Protein AF-A0A7S2NGP4-F1 (afdb_monomer)

Radius of gyration: 19.13 Å; Cα contacts (8 Å, |Δi|>4): 72; chains: 1; bounding box: 33×27×64 Å

pLDDT: mean 84.38, std 10.46, range [54.41, 97.75]

Organism: NCBI:txid327968

Sequence (100 aa):
FEKLEAIHQICESLGVRTKPALIDGSWIVPIVGWYHSSWDTEPPLQIPKDAKLKVDPRTPDKMSNDYLYCRWGDYENGTDALAEKIDRLNEEWGAWPLPE

InterPro domains:
  IPR052963 Phosphopantetheine Phosphodiesterase [PTHR36492] (2-92)

Foldseek 3Di:
DVVVVVVVVVCVVVVNDQEWDQDPNDIDHHAWFAAACVVVPDDPDDAPPPDDDPDPDDDPCVVCVVQVPDDDDPDDHRHPVVRVVRRVVSVVRHPPPDPD

Secondary structure (DSSP, 8-state):
-HHHHHHHHHHHHTT---S-EEETTEEE-------BGGG--PPPP---TT---SSPPPPHHHH-HHHHH--BTTBPTB-HHHHHHHHHHHHHH-------

Mean predicted aligned error: 7.24 Å

Solvent-accessible surface area (backbone atoms only — not comparable to full-atom values): 6483 Å² total; per-residue (Å²): 79,67,70,60,55,52,49,51,53,52,33,52,76,72,69,48,83,73,47,48,42,78,53,96,92,39,80,48,69,70,75,63,77,53,70,38,50,87,73,70,71,72,77,78,87,79,74,56,93,92,57,80,75,97,62,80,89,67,56,68,73,76,70,40,52,69,64,66,70,57,75,50,71,96,44,55,85,39,34,62,70,41,20,53,56,39,45,53,45,49,65,74,58,44,64,72,82,70,81,130

Structure (mmCIF, N/CA/C/O backbone):
data_AF-A0A7S2NGP4-F1
#
_entry.id   AF-A0A7S2NGP4-F1
#
loop_
_atom_site.group_PDB
_atom_site.id
_atom_site.type_symbol
_atom_site.label_atom_id
_atom_site.label_alt_id
_atom_site.label_comp_id
_atom_site.label_asym_id
_atom_site.label_entity_id
_atom_site.label_seq_id
_atom_site.pdbx_PDB_ins_code
_atom_site.Cartn_x
_atom_site.Cartn_y
_atom_site.Cartn_z
_atom_site.occupancy
_atom_site.B_iso_or_equiv
_atom_site.auth_seq_id
_atom_site.auth_comp_id
_atom_site.auth_asym_id
_atom_site.auth_atom_id
_atom_site.pdbx_PDB_model_num
ATOM 1 N N . PHE A 1 1 ? 5.383 9.284 3.478 1.00 90.69 1 PHE A N 1
ATOM 2 C CA . PHE A 1 1 ? 4.288 8.543 4.140 1.00 90.69 1 PHE A CA 1
ATOM 3 C C . PHE A 1 1 ? 3.161 9.454 4.620 1.00 90.69 1 PHE A C 1
ATOM 5 O O . PHE A 1 1 ? 2.034 8.989 4.691 1.00 90.69 1 PHE A O 1
ATOM 12 N N . GLU A 1 2 ? 3.414 10.757 4.780 1.00 92.19 2 GLU A N 1
ATOM 13 C CA . GLU A 1 2 ? 2.431 11.797 5.135 1.00 92.19 2 GLU A CA 1
ATOM 14 C C . GLU A 1 2 ? 1.055 11.668 4.457 1.00 92.19 2 GLU A C 1
ATOM 16 O O . GLU A 1 2 ? 0.029 11.741 5.124 1.00 92.19 2 GLU A O 1
ATOM 21 N N . LYS A 1 3 ? 0.998 11.427 3.136 1.00 92.25 3 LYS A N 1
ATOM 22 C CA . LYS A 1 3 ? -0.286 11.248 2.432 1.00 92.25 3 LYS A CA 1
ATOM 23 C C . LYS A 1 3 ? -1.088 10.062 2.978 1.00 92.25 3 LYS A C 1
ATOM 25 O O . LYS A 1 3 ? -2.300 10.169 3.129 1.00 92.25 3 LYS A O 1
ATOM 30 N N . LEU A 1 4 ? -0.427 8.935 3.233 1.00 91.19 4 LEU A N 1
ATOM 31 C CA . LEU A 1 4 ? -1.071 7.739 3.770 1.00 91.19 4 LEU A CA 1
ATOM 32 C C . LEU A 1 4 ? -1.564 7.999 5.199 1.00 91.19 4 LEU A C 1
ATOM 34 O O . LEU A 1 4 ? -2.713 7.704 5.508 1.00 91.19 4 LEU A O 1
ATOM 38 N N . GLU A 1 5 ? -0.749 8.647 6.031 1.00 91.56 5 GLU A N 1
ATOM 39 C CA . GLU A 1 5 ? -1.136 9.063 7.386 1.00 91.56 5 GLU A CA 1
ATOM 40 C C . GLU A 1 5 ? -2.362 9.990 7.375 1.00 91.56 5 GLU A C 1
ATOM 42 O O . GLU A 1 5 ? -3.315 9.765 8.119 1.00 91.56 5 GLU A O 1
ATOM 47 N N . ALA A 1 6 ? -2.391 10.979 6.477 1.00 94.38 6 ALA A N 1
ATOM 48 C CA . ALA A 1 6 ? -3.532 11.876 6.311 1.00 94.38 6 ALA A CA 1
ATOM 49 C C . ALA A 1 6 ? -4.804 11.129 5.870 1.00 94.38 6 ALA A C 1
ATOM 51 O O . ALA A 1 6 ? -5.895 11.422 6.358 1.00 94.38 6 ALA A O 1
ATOM 52 N N . ILE A 1 7 ? -4.681 10.134 4.982 1.00 92.88 7 ILE A N 1
ATOM 53 C CA . ILE A 1 7 ? -5.807 9.270 4.596 1.00 92.88 7 ILE A CA 1
ATOM 54 C C . ILE A 1 7 ? -6.341 8.516 5.818 1.00 92.88 7 ILE A C 1
ATOM 56 O O . ILE A 1 7 ? -7.551 8.512 6.036 1.00 92.88 7 ILE A O 1
ATOM 60 N N . HIS A 1 8 ? -5.468 7.935 6.645 1.00 90.06 8 HIS A N 1
ATOM 61 C CA . HIS A 1 8 ? -5.891 7.238 7.863 1.00 90.06 8 HIS A CA 1
ATOM 62 C C . HIS A 1 8 ? -6.608 8.166 8.849 1.00 90.06 8 HIS A C 1
ATOM 64 O O . HIS A 1 8 ? -7.651 7.783 9.377 1.00 90.06 8 HIS A O 1
ATOM 70 N N . GLN A 1 9 ? -6.114 9.390 9.047 1.00 94.00 9 GLN A N 1
ATOM 71 C CA . GLN A 1 9 ? -6.769 10.391 9.900 1.00 94.00 9 GLN A CA 1
ATOM 72 C C . GLN A 1 9 ? -8.168 10.758 9.385 1.00 94.00 9 GLN A C 1
ATOM 74 O O . GLN A 1 9 ? -9.117 10.859 10.162 1.00 94.00 9 GLN A O 1
ATOM 79 N N . ILE A 1 10 ? -8.326 10.916 8.066 1.00 97.44 10 ILE A N 1
ATOM 80 C CA . ILE A 1 10 ? -9.639 11.163 7.456 1.00 97.44 10 ILE A CA 1
ATOM 81 C C . ILE A 1 10 ? -10.553 9.954 7.663 1.00 97.44 10 ILE A C 1
ATOM 83 O O . ILE A 1 10 ? -11.692 10.124 8.095 1.00 97.44 10 ILE A O 1
ATOM 87 N N . CYS A 1 11 ? -10.065 8.740 7.400 1.00 94.56 11 CYS A N 1
ATOM 88 C CA . CYS A 1 11 ? -10.815 7.509 7.635 1.00 94.56 11 CYS A CA 1
ATOM 89 C C . CYS A 1 11 ? -11.306 7.421 9.084 1.00 94.56 11 CYS A C 1
ATOM 91 O O . CYS A 1 11 ? -12.490 7.179 9.307 1.00 94.56 11 CYS A O 1
ATOM 93 N N . GLU A 1 12 ? -10.432 7.688 10.054 1.00 91.56 12 GLU A N 1
ATOM 94 C CA . GLU A 1 12 ? -10.784 7.726 11.473 1.00 91.56 12 GLU A CA 1
ATOM 95 C C . GLU A 1 12 ? -11.870 8.774 11.760 1.00 91.56 12 GLU A C 1
ATOM 97 O O . GLU A 1 12 ? -12.875 8.450 12.393 1.00 91.56 12 GLU A O 1
ATOM 102 N N . SER A 1 13 ? -11.745 9.989 11.210 1.00 97.00 13 SER A N 1
ATOM 103 C CA . SER A 1 13 ? -12.744 11.058 11.379 1.00 97.00 13 SER A CA 1
ATOM 104 C C . SER A 1 13 ? -14.129 10.703 10.818 1.00 97.00 13 SER A C 1
ATOM 106 O O . SER A 1 13 ? -15.145 11.197 11.303 1.00 97.00 13 SER A O 1
ATOM 108 N N . LEU A 1 14 ? -14.173 9.823 9.814 1.00 97.75 14 LEU A N 1
ATOM 109 C CA . LEU A 1 14 ? -15.393 9.333 9.173 1.00 97.75 14 LEU A CA 1
ATOM 110 C C . LEU A 1 14 ? -15.921 8.031 9.802 1.00 97.75 14 LEU A C 1
ATOM 112 O O . LEU A 1 14 ? -16.932 7.502 9.342 1.00 97.75 14 LEU A O 1
ATOM 116 N N . GLY A 1 15 ? -15.251 7.487 10.824 1.00 93.19 15 GLY A N 1
ATOM 117 C CA . GLY A 1 15 ? -15.610 6.208 11.444 1.00 93.19 15 GLY A CA 1
ATOM 118 C C . GLY A 1 15 ? -15.258 4.974 10.602 1.00 93.19 15 GLY A C 1
ATOM 119 O O . GLY A 1 15 ? -15.755 3.87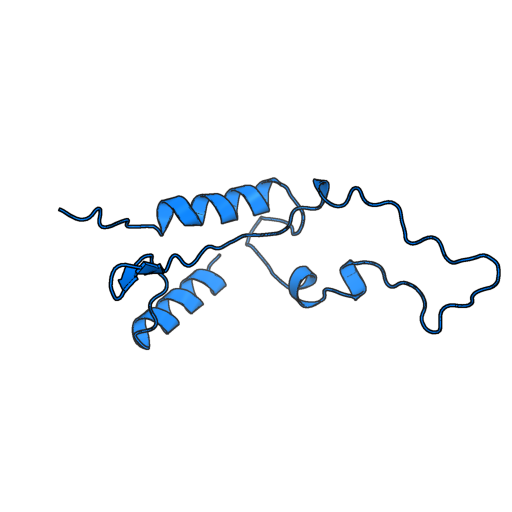8 10.869 1.00 93.19 15 GLY A O 1
ATOM 120 N N . VAL A 1 16 ? -14.403 5.123 9.587 1.00 92.69 16 VAL A N 1
ATOM 121 C CA . VAL A 1 16 ? -13.906 4.017 8.762 1.00 92.69 16 VAL A CA 1
ATOM 122 C C . VAL A 1 16 ? -12.857 3.230 9.548 1.00 92.69 16 VAL A C 1
ATOM 124 O O . VAL A 1 16 ? -11.818 3.756 9.947 1.00 92.69 16 VAL A O 1
ATOM 127 N N . ARG A 1 17 ? -13.108 1.933 9.743 1.00 87.88 17 ARG A N 1
ATOM 128 C CA . ARG A 1 17 ? -12.186 1.025 10.435 1.00 87.88 17 ARG A CA 1
ATOM 129 C C . ARG A 1 17 ? -11.053 0.616 9.495 1.00 87.88 17 ARG A C 1
ATOM 131 O O . ARG A 1 17 ? -11.290 -0.070 8.508 1.00 87.88 17 ARG A O 1
ATOM 138 N N . THR A 1 18 ? -9.830 1.028 9.819 1.00 87.88 18 THR A N 1
ATOM 139 C CA . THR A 1 18 ? -8.607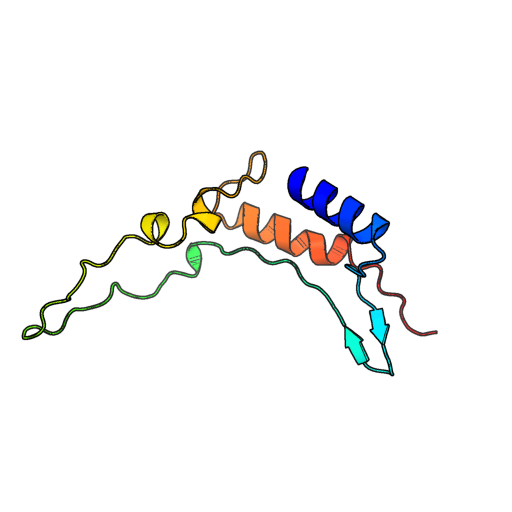 0.693 9.059 1.00 87.88 18 THR A CA 1
ATOM 140 C C . THR A 1 18 ? -7.642 -0.206 9.836 1.00 87.88 18 THR A C 1
ATOM 142 O O . THR A 1 18 ? -6.556 -0.500 9.353 1.00 87.88 18 THR A O 1
ATOM 145 N N . LYS A 1 19 ? -8.048 -0.665 11.026 1.00 86.94 19 LYS A N 1
ATOM 146 C CA . LYS A 1 19 ? -7.295 -1.583 11.890 1.00 86.94 19 LYS A CA 1
ATOM 147 C C . LYS A 1 19 ? -7.972 -2.956 11.937 1.00 86.94 19 LYS A C 1
ATOM 149 O O . LYS A 1 19 ? -9.183 -3.018 11.688 1.00 86.94 19 LYS A O 1
ATOM 154 N N . PRO A 1 20 ? -7.234 -4.027 12.281 1.00 88.31 20 PRO A N 1
ATOM 155 C CA . PRO A 1 20 ? -7.814 -5.350 12.475 1.00 88.31 20 PRO A CA 1
ATOM 156 C C . PRO A 1 20 ? -8.998 -5.319 13.447 1.00 88.31 20 PRO A C 1
ATOM 158 O O . PRO A 1 20 ? -8.934 -4.678 14.497 1.00 88.31 20 PRO A O 1
ATOM 161 N N . ALA A 1 21 ? -10.082 -6.013 13.106 1.00 86.19 21 ALA A N 1
ATOM 162 C CA . ALA A 1 21 ? -11.268 -6.097 13.951 1.00 86.19 21 ALA A CA 1
ATOM 163 C C . ALA A 1 21 ? -11.951 -7.462 13.835 1.00 86.19 21 ALA A C 1
ATOM 165 O O . ALA A 1 21 ? -12.080 -8.007 12.738 1.00 86.19 21 ALA A O 1
ATOM 166 N N . LEU A 1 22 ? -12.449 -7.975 14.961 1.00 87.25 22 LEU A N 1
ATOM 167 C CA . LEU A 1 22 ? -13.343 -9.127 14.993 1.00 87.25 22 LEU A CA 1
ATOM 168 C C . LEU A 1 22 ? -14.784 -8.647 14.766 1.00 87.25 22 LEU A C 1
ATOM 170 O O . LEU A 1 22 ? -15.319 -7.869 15.556 1.00 87.25 22 LEU A O 1
ATOM 174 N N . ILE A 1 23 ? -15.406 -9.092 13.678 1.00 88.75 23 ILE A N 1
ATOM 175 C CA . ILE A 1 23 ? -16.783 -8.765 13.299 1.00 88.75 23 ILE A CA 1
ATOM 176 C C . ILE A 1 23 ? -17.530 -10.084 13.131 1.00 88.75 23 ILE A C 1
ATOM 178 O O . ILE A 1 23 ? -17.147 -10.904 12.302 1.00 88.75 23 ILE A O 1
ATOM 182 N N . ASP A 1 24 ? -18.553 -10.313 13.955 1.00 91.50 24 ASP A N 1
ATOM 183 C CA . ASP A 1 24 ? -19.371 -11.535 13.942 1.00 91.50 24 ASP A CA 1
ATOM 184 C C . ASP A 1 24 ? -18.539 -12.835 13.957 1.00 91.50 24 ASP A C 1
ATOM 186 O O . ASP A 1 24 ? -18.789 -13.784 13.217 1.0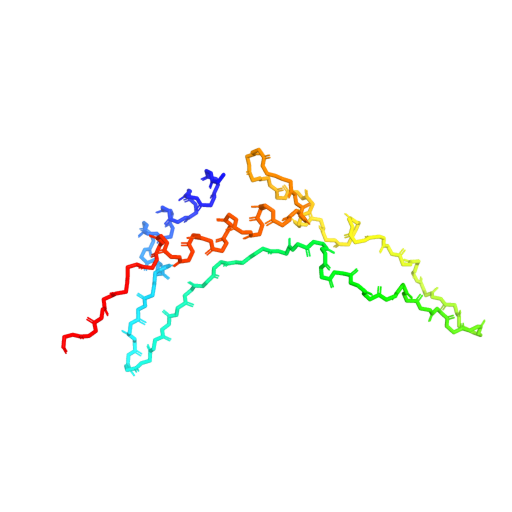0 91.50 24 ASP A O 1
ATOM 190 N N . GLY A 1 25 ? -17.492 -12.862 14.790 1.00 89.62 25 GLY A N 1
ATOM 191 C CA . GLY A 1 25 ? -16.582 -14.006 14.917 1.00 89.62 25 GLY A CA 1
ATOM 192 C C . GLY A 1 25 ? -15.563 -14.153 13.780 1.00 89.62 25 GLY A C 1
ATOM 193 O O . GLY A 1 25 ? -14.779 -15.097 13.794 1.00 89.62 25 GLY A O 1
ATOM 194 N N . SER A 1 26 ? -15.534 -13.221 12.823 1.00 91.44 26 SER A N 1
ATOM 195 C CA . SER A 1 26 ? -14.587 -13.206 11.704 1.00 91.44 26 SER A CA 1
ATOM 196 C C . SER A 1 26 ? -13.600 -12.051 11.822 1.00 91.44 26 SER A C 1
ATOM 198 O O . SER A 1 26 ? -13.987 -10.907 12.054 1.00 91.44 26 SER A O 1
ATOM 200 N N . TRP A 1 27 ? -12.310 -12.333 11.647 1.00 89.00 27 TRP A N 1
ATOM 201 C CA . TRP A 1 27 ? -11.289 -11.291 11.595 1.00 89.00 27 TRP A CA 1
ATOM 202 C C . TRP A 1 27 ? -11.306 -10.589 10.241 1.00 89.00 27 TRP A C 1
ATOM 204 O O . TRP A 1 27 ? -11.118 -11.218 9.201 1.00 89.00 27 TRP A O 1
ATOM 214 N N . ILE A 1 28 ? -11.482 -9.272 10.266 1.00 89.00 28 ILE A N 1
ATOM 215 C CA . ILE A 1 28 ? -11.262 -8.393 9.123 1.00 89.00 28 ILE A CA 1
ATOM 216 C C . ILE A 1 28 ? -9.942 -7.669 9.360 1.00 89.00 28 ILE A C 1
ATOM 218 O O . ILE A 1 28 ? -9.826 -6.891 10.306 1.00 89.00 28 ILE A O 1
ATOM 222 N N . VAL A 1 29 ? -8.948 -7.952 8.518 1.00 88.06 29 VAL A N 1
ATOM 223 C CA . VAL A 1 29 ? -7.568 -7.469 8.671 1.00 88.06 29 VAL A CA 1
ATOM 224 C C . VAL A 1 29 ? -7.172 -6.692 7.415 1.00 88.06 29 VAL A C 1
ATOM 226 O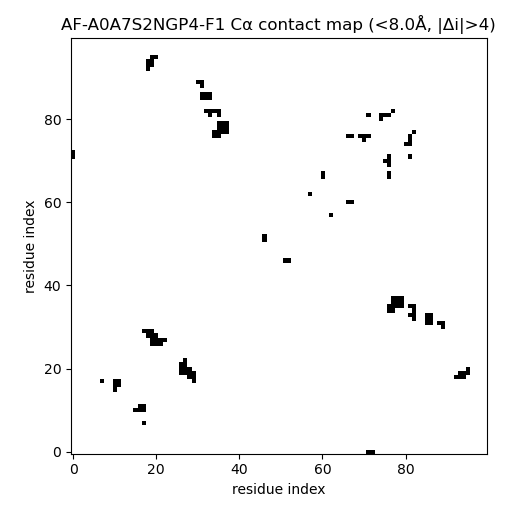 O . VAL A 1 29 ? -6.788 -7.300 6.415 1.00 88.06 29 VAL A O 1
ATOM 229 N N . PRO A 1 30 ? -7.296 -5.354 7.421 1.00 88.06 30 PRO A N 1
ATOM 230 C CA . PRO A 1 30 ? -6.736 -4.528 6.362 1.00 88.06 30 PRO A CA 1
ATOM 231 C C . PRO A 1 30 ? -5.212 -4.661 6.365 1.00 88.06 30 PRO A C 1
ATOM 233 O O . PRO A 1 30 ? -4.585 -4.461 7.403 1.00 88.06 30 PRO A O 1
ATOM 236 N N . ILE A 1 31 ? -4.634 -4.991 5.212 1.00 88.81 31 ILE A N 1
ATOM 237 C CA . ILE A 1 31 ? -3.184 -5.068 5.019 1.00 88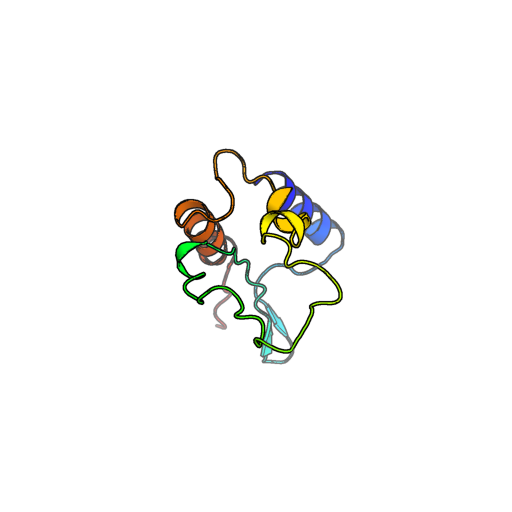.81 31 ILE A CA 1
ATOM 238 C C . ILE A 1 31 ? -2.758 -4.057 3.965 1.00 88.81 31 ILE A C 1
ATOM 240 O O . ILE A 1 31 ? -3.458 -3.838 2.972 1.00 88.81 31 ILE A O 1
ATOM 244 N N . VAL A 1 32 ? -1.602 -3.445 4.181 1.00 89.69 32 VAL A N 1
ATOM 245 C CA . VAL A 1 32 ? -0.899 -2.684 3.157 1.00 89.69 32 VAL A CA 1
ATOM 246 C C . VAL A 1 32 ? 0.202 -3.547 2.566 1.00 89.69 32 VAL A C 1
ATOM 248 O O . VAL A 1 32 ? 0.802 -4.371 3.245 1.00 89.69 32 VAL A O 1
ATOM 251 N N . GLY A 1 33 ? 0.454 -3.367 1.281 1.00 90.94 33 GLY A N 1
ATOM 252 C CA . GLY A 1 33 ? 1.530 -4.046 0.582 1.00 90.94 33 GLY A CA 1
ATOM 253 C C . GLY A 1 33 ? 1.971 -3.183 -0.581 1.00 90.94 33 GLY A C 1
ATOM 254 O O . GLY A 1 33 ? 1.185 -2.389 -1.113 1.00 90.94 33 GLY A O 1
ATOM 255 N N . TRP A 1 34 ? 3.233 -3.314 -0.963 1.00 91.50 34 TRP A N 1
ATOM 256 C CA . TRP A 1 34 ? 3.755 -2.618 -2.125 1.00 91.50 34 TRP A CA 1
ATOM 257 C C . TRP A 1 34 ? 4.605 -3.534 -2.973 1.00 91.50 34 TRP A C 1
ATOM 259 O O . TRP A 1 34 ? 5.327 -4.394 -2.482 1.00 91.50 34 TRP A O 1
ATOM 269 N N . TYR A 1 35 ? 4.493 -3.328 -4.275 1.00 86.00 35 TYR A N 1
ATOM 270 C CA . TYR A 1 35 ? 5.200 -4.119 -5.254 1.00 86.00 35 TYR A CA 1
ATOM 271 C C . TYR A 1 35 ? 6.692 -3.772 -5.274 1.00 86.00 35 TYR A C 1
ATOM 273 O O . TYR A 1 35 ? 7.061 -2.591 -5.285 1.00 86.00 35 TYR A O 1
ATOM 281 N N . HIS A 1 36 ? 7.539 -4.796 -5.361 1.00 86.88 36 HIS A N 1
ATOM 282 C CA . HIS A 1 36 ? 8.953 -4.644 -5.673 1.00 86.88 36 HIS A CA 1
ATOM 283 C C . HIS A 1 36 ? 9.309 -5.416 -6.946 1.00 86.88 36 HIS A C 1
ATOM 285 O O . HIS A 1 36 ? 8.767 -6.477 -7.253 1.00 86.88 36 HIS A O 1
ATOM 291 N N . SER A 1 37 ? 10.215 -4.832 -7.721 1.00 84.31 37 SER A N 1
ATOM 292 C CA . SER A 1 37 ? 10.485 -5.244 -9.099 1.00 84.31 37 SER A CA 1
ATOM 293 C C . SER A 1 37 ? 11.270 -6.548 -9.215 1.00 84.31 37 SER A C 1
ATOM 295 O O . SER A 1 37 ? 11.275 -7.150 -10.283 1.00 84.31 37 SER A O 1
ATOM 297 N N . SER A 1 38 ? 11.901 -7.033 -8.139 1.00 84.81 38 SER A N 1
ATOM 298 C CA . SER A 1 38 ? 12.661 -8.289 -8.191 1.00 84.81 38 SER A CA 1
ATOM 299 C C . SER A 1 38 ? 11.776 -9.531 -8.351 1.00 84.81 38 SER A C 1
ATOM 301 O O . SER A 1 38 ? 12.286 -10.599 -8.683 1.00 84.81 38 SER A O 1
ATOM 303 N N . TRP A 1 39 ? 10.455 -9.399 -8.191 1.00 83.12 39 TRP A N 1
ATOM 304 C CA . TRP A 1 39 ? 9.491 -10.450 -8.523 1.00 83.12 39 TRP A CA 1
ATOM 305 C C . TRP A 1 39 ? 9.044 -10.430 -9.994 1.00 83.12 39 TRP A C 1
ATOM 307 O O . TRP A 1 39 ? 8.479 -11.426 -10.448 1.00 83.12 39 TRP A O 1
ATOM 317 N N . ASP A 1 40 ? 9.345 -9.369 -10.762 1.00 80.12 40 ASP A N 1
ATOM 318 C CA . ASP A 1 40 ? 9.100 -9.298 -12.217 1.00 80.12 40 ASP A CA 1
ATOM 319 C C . ASP A 1 40 ? 10.113 -10.141 -13.004 1.00 80.12 40 ASP A C 1
ATOM 321 O O . ASP A 1 40 ? 10.976 -9.652 -13.732 1.00 80.12 40 ASP A O 1
ATOM 325 N N . THR A 1 41 ? 10.073 -11.451 -12.794 1.00 84.25 41 THR A N 1
ATOM 326 C CA . THR A 1 41 ? 11.008 -12.386 -13.438 1.00 84.25 41 THR A CA 1
ATOM 327 C C . THR A 1 41 ? 10.439 -12.999 -14.714 1.00 84.25 41 THR A C 1
ATOM 329 O O . THR A 1 41 ? 11.107 -13.797 -15.377 1.00 84.25 41 THR A O 1
ATOM 332 N N . GLU A 1 42 ? 9.206 -12.636 -15.070 1.00 82.88 42 GLU A N 1
ATOM 333 C CA . GLU A 1 42 ? 8.526 -13.161 -16.243 1.00 82.88 42 GLU A CA 1
ATOM 334 C C . GLU A 1 42 ? 9.238 -12.697 -17.525 1.00 82.88 42 GLU A C 1
ATOM 336 O O . GLU A 1 42 ? 9.600 -11.524 -17.667 1.00 82.88 42 GLU A O 1
ATOM 341 N N . PRO A 1 43 ? 9.472 -13.598 -18.497 1.00 81.06 43 PRO A N 1
ATOM 342 C CA . PRO A 1 43 ? 10.051 -13.194 -19.765 1.00 81.06 43 PRO A CA 1
ATOM 343 C C . PRO A 1 43 ? 9.093 -12.240 -20.500 1.00 81.06 43 PRO A C 1
ATOM 345 O O . PRO A 1 43 ? 7.874 -12.415 -20.422 1.00 81.06 43 PRO A O 1
ATOM 348 N N . PRO A 1 44 ? 9.612 -11.277 -21.285 1.00 76.44 44 PRO A N 1
ATOM 349 C CA . PRO A 1 44 ? 8.772 -10.392 -22.081 1.00 76.44 44 PRO A CA 1
ATOM 350 C C . PRO A 1 44 ? 7.782 -11.171 -22.952 1.00 76.44 44 PRO A C 1
ATOM 352 O O . PRO A 1 44 ? 8.128 -12.218 -23.512 1.00 76.44 44 PRO A O 1
ATOM 355 N N . LEU A 1 45 ? 6.571 -10.628 -23.114 1.00 75.75 45 LEU A N 1
ATOM 356 C CA . LEU A 1 45 ? 5.538 -11.222 -23.964 1.00 75.75 45 LEU A CA 1
ATOM 357 C C . LEU A 1 45 ? 6.089 -11.506 -25.367 1.00 75.75 45 LEU A C 1
ATOM 359 O O . LEU A 1 45 ? 6.457 -10.595 -26.111 1.00 75.75 45 LEU A O 1
ATOM 363 N N . GLN A 1 46 ? 6.111 -12.784 -25.744 1.00 81.31 46 GLN A N 1
ATOM 364 C CA . GLN A 1 46 ? 6.506 -13.199 -27.083 1.00 81.31 46 GLN A CA 1
ATOM 365 C C . GLN A 1 46 ? 5.300 -13.125 -28.016 1.00 81.31 46 GLN A C 1
ATOM 367 O O . GLN A 1 46 ? 4.327 -13.864 -27.867 1.00 81.31 46 GLN A O 1
ATOM 372 N N . ILE A 1 47 ? 5.361 -12.228 -28.996 1.00 80.94 47 ILE A N 1
ATOM 373 C CA . ILE A 1 47 ? 4.315 -12.093 -30.011 1.00 80.94 47 ILE A CA 1
ATOM 374 C C . ILE A 1 47 ? 4.429 -13.286 -30.976 1.00 80.94 47 ILE A C 1
ATOM 376 O O . ILE A 1 47 ? 5.519 -13.519 -31.510 1.00 80.94 47 ILE A O 1
ATOM 380 N N . PRO A 1 48 ? 3.345 -14.048 -31.229 1.00 86.56 48 PRO A N 1
ATOM 381 C CA . PRO A 1 48 ? 3.364 -15.107 -32.234 1.00 86.56 48 PRO A CA 1
ATOM 382 C C . PRO A 1 48 ? 3.806 -14.563 -33.596 1.00 86.56 48 PRO A C 1
ATOM 384 O O . PRO A 1 48 ? 3.392 -13.475 -33.988 1.00 86.56 48 PRO A O 1
ATOM 387 N N . LYS A 1 49 ? 4.615 -15.328 -34.339 1.00 82.81 49 LYS A N 1
ATOM 388 C CA . LYS A 1 49 ? 5.246 -14.869 -35.594 1.00 82.81 49 LYS A CA 1
ATOM 389 C C . LYS A 1 49 ? 4.253 -14.345 -36.639 1.00 82.81 49 LYS A C 1
ATOM 391 O O . LYS A 1 49 ? 4.573 -13.400 -37.352 1.00 82.81 49 LYS A O 1
ATOM 396 N N . ASP A 1 50 ? 3.055 -14.923 -36.684 1.00 89.62 50 ASP A N 1
ATOM 397 C CA . ASP A 1 50 ? 2.011 -14.572 -37.655 1.00 89.62 50 ASP A CA 1
ATOM 398 C C . ASP A 1 50 ? 0.968 -13.593 -37.088 1.00 89.62 50 ASP A C 1
ATOM 400 O O . ASP A 1 50 ? -0.026 -13.274 -37.743 1.00 89.62 50 ASP A O 1
ATOM 404 N N . ALA A 1 51 ? 1.173 -13.103 -35.862 1.00 82.31 51 ALA A N 1
ATOM 405 C CA . ALA A 1 51 ? 0.274 -12.174 -35.196 1.00 82.31 51 ALA A CA 1
ATOM 406 C C . ALA A 1 51 ? 0.849 -10.753 -35.202 1.00 82.31 51 ALA A C 1
ATOM 408 O O . ALA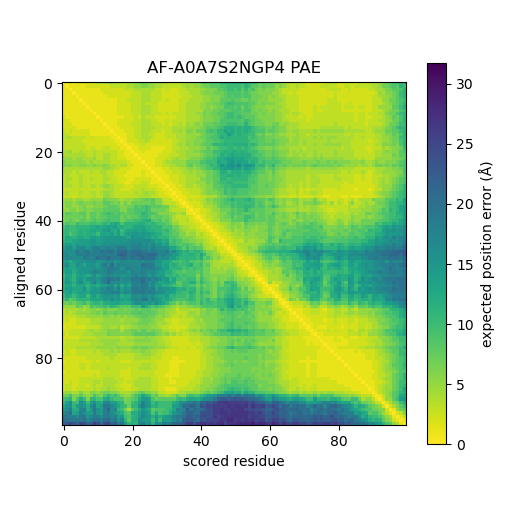 A 1 51 ? 2.024 -10.522 -34.928 1.00 82.31 51 ALA A O 1
ATOM 409 N N . LYS A 1 52 ? -0.018 -9.770 -35.457 1.00 82.44 52 LYS A N 1
ATOM 410 C CA . LYS A 1 52 ? 0.266 -8.359 -35.181 1.00 82.44 52 LYS A CA 1
ATOM 411 C C . LYS A 1 52 ? -0.536 -7.927 -33.968 1.00 82.44 52 LYS A C 1
ATOM 413 O O . LYS A 1 52 ? -1.751 -8.125 -33.926 1.00 82.44 52 LYS A O 1
ATOM 418 N N . LEU A 1 53 ? 0.134 -7.317 -32.996 1.00 80.44 53 LEU A N 1
ATOM 419 C CA . LEU A 1 53 ? -0.569 -6.665 -31.903 1.00 80.44 53 LEU A CA 1
ATOM 420 C C . LEU A 1 53 ? -1.337 -5.456 -32.446 1.00 80.44 53 LEU A C 1
ATOM 422 O O . LEU A 1 53 ? -0.847 -4.722 -33.301 1.00 80.44 53 LEU A O 1
ATOM 426 N N . LYS A 1 54 ? -2.554 -5.245 -31.939 1.00 83.94 54 LYS A N 1
ATOM 427 C CA . LYS A 1 54 ? -3.338 -4.036 -32.243 1.00 83.94 54 LYS A CA 1
ATOM 428 C C . LYS A 1 54 ? -2.757 -2.788 -31.573 1.00 83.94 54 LYS A C 1
ATOM 430 O O . LYS A 1 54 ? -3.057 -1.678 -31.995 1.00 83.94 54 LYS A O 1
ATOM 435 N N . VAL A 1 55 ? -1.984 -2.985 -30.507 1.00 81.06 55 VAL A N 1
ATOM 436 C CA . VAL A 1 55 ? -1.353 -1.946 -29.695 1.00 81.06 55 VAL A CA 1
ATOM 437 C C . VAL A 1 55 ? 0.029 -2.453 -29.309 1.00 81.06 55 VAL A C 1
ATOM 439 O O . VAL A 1 55 ? 0.147 -3.598 -28.871 1.00 81.06 55 VAL A O 1
ATOM 442 N N . ASP A 1 56 ? 1.051 -1.614 -29.455 1.00 77.75 56 ASP A N 1
ATOM 443 C CA . ASP A 1 56 ? 2.402 -1.970 -29.027 1.00 77.75 56 ASP A CA 1
ATOM 444 C C . ASP A 1 56 ? 2.446 -2.213 -27.507 1.00 77.75 56 ASP A C 1
ATOM 446 O O . ASP A 1 56 ? 1.778 -1.485 -26.756 1.00 77.75 56 ASP A O 1
ATOM 450 N N . PRO A 1 57 ? 3.224 -3.204 -27.023 1.00 72.44 57 PRO A N 1
ATOM 451 C CA . PRO A 1 57 ? 3.420 -3.413 -25.598 1.00 72.44 57 PRO A CA 1
ATOM 452 C C . PRO A 1 57 ? 4.003 -2.138 -24.999 1.00 72.44 57 PRO A C 1
ATOM 454 O O . PRO A 1 57 ? 5.078 -1.677 -25.386 1.00 72.44 57 PRO A O 1
ATOM 457 N N . ARG A 1 58 ? 3.269 -1.537 -24.067 1.00 70.12 58 ARG A N 1
ATOM 458 C CA . ARG A 1 58 ? 3.774 -0.401 -23.306 1.00 70.12 58 ARG A CA 1
ATOM 459 C C . ARG A 1 58 ? 4.612 -0.939 -22.160 1.00 70.12 58 ARG A C 1
ATOM 461 O O . ARG A 1 58 ? 4.268 -1.954 -21.560 1.00 70.12 58 ARG A O 1
ATOM 468 N N . THR A 1 59 ? 5.699 -0.245 -21.863 1.00 65.19 59 THR A N 1
ATOM 469 C CA . THR A 1 59 ? 6.529 -0.557 -20.705 1.00 65.19 59 THR A CA 1
ATOM 470 C C . THR A 1 59 ? 5.706 -0.386 -19.413 1.00 65.19 59 THR A C 1
ATOM 472 O O . THR A 1 59 ? 4.764 0.418 -19.407 1.00 65.19 59 THR A O 1
ATOM 475 N N . PRO A 1 60 ? 5.989 -1.142 -18.334 1.00 65.06 60 PRO A N 1
ATOM 476 C CA . PRO A 1 60 ? 5.196 -1.097 -17.099 1.00 65.06 60 PRO A CA 1
ATOM 477 C C . PRO A 1 60 ? 4.999 0.320 -16.532 1.00 65.06 60 PRO A C 1
ATOM 479 O O . PRO A 1 60 ? 3.898 0.671 -16.106 1.00 65.06 60 PRO A O 1
ATOM 482 N N . ASP A 1 61 ? 6.015 1.177 -16.646 1.00 64.25 61 ASP A N 1
ATOM 483 C CA . ASP A 1 61 ? 5.998 2.599 -16.271 1.00 64.25 61 ASP A CA 1
ATOM 484 C C . ASP A 1 61 ? 4.978 3.445 -17.056 1.00 64.25 61 ASP A C 1
ATOM 486 O O . ASP A 1 61 ? 4.541 4.481 -16.566 1.00 64.25 61 ASP A O 1
ATOM 490 N N . LYS A 1 62 ? 4.552 2.999 -18.245 1.00 66.50 62 LYS A N 1
ATOM 491 C CA . LYS A 1 62 ? 3.540 3.661 -19.094 1.00 66.50 62 LYS A CA 1
ATOM 492 C C . LYS A 1 62 ? 2.137 3.064 -18.973 1.00 66.50 62 LYS A C 1
ATOM 494 O O . LYS A 1 62 ? 1.196 3.576 -19.588 1.00 66.50 62 LYS A O 1
ATOM 499 N N . MET A 1 63 ? 2.005 1.941 -18.273 1.00 71.50 63 MET A N 1
ATOM 500 C CA . MET A 1 63 ? 0.733 1.248 -18.042 1.00 71.50 63 MET A CA 1
ATOM 501 C C . MET A 1 63 ? 0.216 1.513 -16.631 1.00 71.50 63 MET A C 1
ATOM 503 O O . MET A 1 63 ? -0.985 1.683 -16.444 1.00 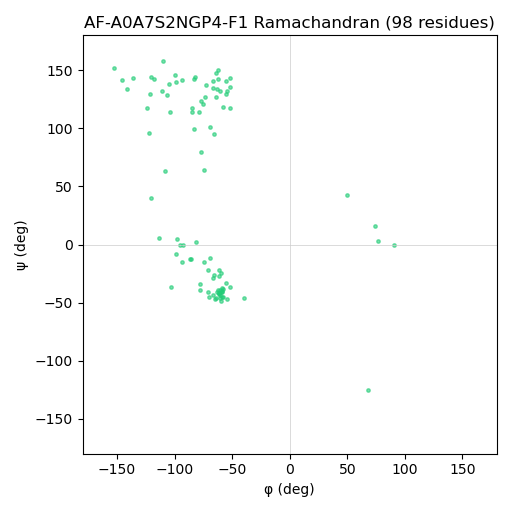71.50 63 MET A O 1
ATOM 507 N N . SER A 1 64 ? 1.125 1.593 -15.659 1.00 71.38 64 SER A N 1
ATOM 508 C CA . SER A 1 64 ? 0.809 1.712 -14.239 1.00 71.38 64 SER A CA 1
ATOM 509 C C . SER A 1 64 ? 1.141 3.114 -13.724 1.00 71.38 64 SER A C 1
ATOM 511 O O . SER A 1 64 ? 2.017 3.317 -12.884 1.00 71.38 64 SER A O 1
ATOM 513 N N . ASN A 1 65 ? 0.449 4.115 -14.274 1.00 77.00 65 ASN A N 1
ATOM 514 C CA . ASN A 1 65 ? 0.687 5.521 -13.937 1.00 77.00 65 ASN A CA 1
ATOM 515 C C . ASN A 1 65 ? 0.506 5.791 -12.436 1.00 77.00 65 ASN A C 1
ATOM 517 O O . ASN A 1 65 ? 1.291 6.529 -11.849 1.00 77.00 65 ASN A O 1
ATOM 521 N N . ASP A 1 66 ? -0.482 5.160 -11.800 1.00 79.38 66 ASP A N 1
ATOM 522 C CA . ASP A 1 66 ? -0.741 5.333 -10.366 1.00 79.38 66 ASP A CA 1
ATOM 523 C C . ASP A 1 66 ? 0.457 4.888 -9.521 1.00 79.38 66 ASP A C 1
ATOM 525 O O . ASP A 1 66 ? 0.866 5.587 -8.593 1.00 79.38 66 ASP A O 1
ATOM 529 N N . TYR A 1 67 ? 1.077 3.770 -9.900 1.00 83.31 67 TYR A N 1
ATOM 530 C CA . TYR A 1 67 ? 2.308 3.293 -9.284 1.00 83.31 67 TYR A CA 1
ATOM 531 C C . TYR A 1 67 ? 3.467 4.270 -9.518 1.00 83.31 67 TYR A C 1
ATOM 533 O O . TYR A 1 67 ? 4.157 4.629 -8.567 1.00 83.31 67 TYR A O 1
ATOM 541 N N . LEU A 1 68 ? 3.646 4.760 -10.750 1.00 81.88 68 LEU A N 1
ATOM 542 C CA . LEU A 1 68 ? 4.713 5.706 -11.098 1.00 81.88 68 LEU A CA 1
ATOM 543 C C . LEU A 1 68 ? 4.610 7.023 -10.311 1.00 81.88 68 LEU A C 1
ATOM 545 O O . LEU A 1 68 ? 5.626 7.590 -9.903 1.00 81.88 68 LEU A O 1
ATOM 549 N N . TYR A 1 69 ? 3.389 7.523 -10.111 1.00 87.12 69 TYR A N 1
ATOM 550 C CA . TYR A 1 69 ? 3.144 8.811 -9.465 1.00 87.12 69 TYR A CA 1
ATOM 551 C C . TYR A 1 69 ? 3.084 8.742 -7.939 1.00 87.12 69 TYR A C 1
ATOM 553 O O . TYR A 1 69 ? 3.152 9.792 -7.291 1.00 87.12 69 TYR A O 1
ATOM 561 N N . CYS A 1 70 ? 2.995 7.552 -7.344 1.00 88.94 70 CYS A N 1
ATOM 562 C CA . CYS A 1 70 ? 3.115 7.418 -5.900 1.00 88.94 70 CYS A CA 1
ATOM 563 C C . CYS A 1 70 ? 4.510 7.845 -5.426 1.00 88.94 70 CYS A C 1
ATOM 565 O O . CYS A 1 70 ? 5.533 7.472 -5.998 1.00 88.94 70 CYS A O 1
ATOM 567 N N . ARG A 1 71 ? 4.542 8.655 -4.365 1.00 91.75 71 ARG A N 1
ATOM 568 C CA . ARG A 1 71 ? 5.765 9.169 -3.740 1.00 91.75 71 ARG A CA 1
ATOM 569 C C . ARG A 1 71 ? 5.797 8.749 -2.280 1.00 91.75 71 ARG A C 1
ATOM 571 O O . ARG A 1 71 ? 4.841 8.998 -1.544 1.00 91.75 71 ARG A O 1
ATOM 578 N N . TRP A 1 72 ? 6.917 8.173 -1.859 1.00 93.19 72 TRP A N 1
ATOM 579 C CA . TRP A 1 72 ? 7.070 7.557 -0.542 1.00 93.19 72 TRP A CA 1
AT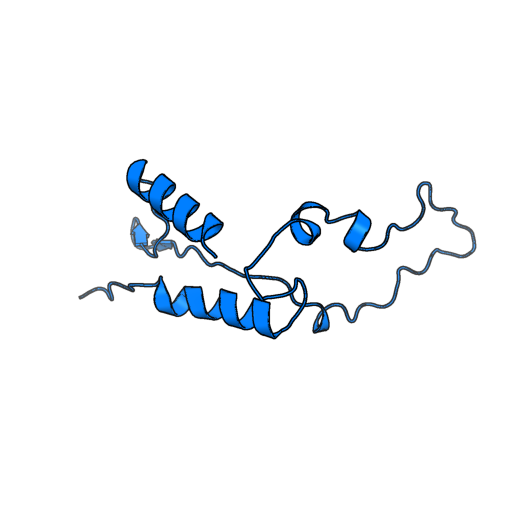OM 580 C C . TRP A 1 72 ? 8.190 8.202 0.280 1.00 93.19 72 TRP A C 1
ATOM 582 O O . TRP A 1 72 ? 8.913 7.523 0.993 1.00 93.19 72 TRP A O 1
ATOM 592 N N . GLY A 1 73 ? 8.317 9.532 0.224 1.00 92.19 73 GLY A N 1
ATOM 593 C CA . GLY A 1 73 ? 9.451 10.234 0.837 1.00 92.19 73 GLY A CA 1
ATOM 594 C C . GLY A 1 73 ? 10.741 9.896 0.092 1.00 92.19 73 GLY A C 1
ATOM 595 O O . GLY A 1 73 ? 10.769 10.019 -1.130 1.00 92.19 73 GLY A O 1
ATOM 596 N N . ASP A 1 74 ? 11.751 9.418 0.817 1.00 94.12 74 ASP A N 1
ATOM 597 C CA . ASP A 1 74 ?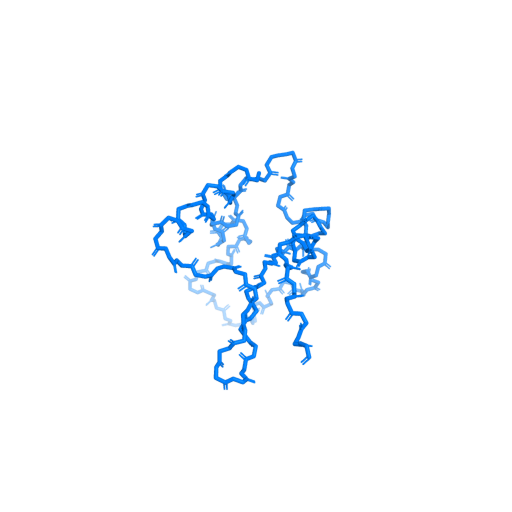 13.069 9.060 0.265 1.00 94.12 74 ASP A CA 1
ATOM 598 C C . ASP A 1 74 ? 13.115 7.671 -0.397 1.00 94.12 74 ASP A C 1
ATOM 600 O O . ASP A 1 74 ? 14.168 7.224 -0.846 1.00 94.12 74 ASP A O 1
ATOM 604 N N . TYR A 1 75 ? 11.985 6.965 -0.448 1.00 94.94 75 TYR A N 1
ATOM 605 C CA . TYR A 1 75 ? 11.898 5.630 -1.028 1.00 94.94 75 TYR A CA 1
ATOM 606 C C . TYR A 1 75 ? 11.483 5.675 -2.501 1.00 94.94 75 TYR A C 1
ATOM 608 O O . TYR A 1 75 ? 10.586 6.428 -2.897 1.00 94.94 75 TYR A O 1
ATOM 616 N N . GLU A 1 76 ? 12.090 4.799 -3.300 1.00 91.94 76 GLU A N 1
ATOM 617 C CA . GLU A 1 76 ? 11.811 4.657 -4.728 1.00 91.94 76 GLU A CA 1
ATOM 618 C C . GLU A 1 76 ? 10.865 3.483 -5.007 1.00 91.94 76 GLU A C 1
ATOM 620 O O . GLU A 1 76 ? 10.980 2.403 -4.418 1.00 91.94 76 GLU A O 1
ATOM 625 N N . ASN A 1 77 ? 9.936 3.685 -5.944 1.00 90.56 77 ASN A N 1
ATOM 626 C CA . ASN A 1 77 ? 9.010 2.643 -6.379 1.00 90.56 77 ASN A CA 1
ATOM 627 C C . ASN A 1 77 ? 9.770 1.446 -6.964 1.00 90.56 77 ASN A C 1
ATOM 629 O O . ASN A 1 77 ? 10.635 1.614 -7.820 1.00 90.56 77 ASN A O 1
ATOM 633 N N . GLY A 1 78 ? 9.409 0.237 -6.534 1.00 87.88 78 GLY A N 1
ATOM 634 C CA . GLY A 1 78 ? 9.942 -1.012 -7.090 1.00 87.88 78 GLY A CA 1
ATOM 635 C C . GLY A 1 78 ? 11.190 -1.518 -6.396 1.00 87.88 78 GLY A C 1
ATOM 636 O O . GLY A 1 78 ? 11.697 -2.574 -6.772 1.00 87.88 78 GLY A O 1
ATOM 637 N N . THR A 1 79 ? 11.664 -0.790 -5.389 1.00 92.69 79 THR A N 1
ATOM 638 C CA . THR A 1 79 ? 12.762 -1.223 -4.533 1.00 92.69 79 THR A CA 1
ATOM 639 C C . THR A 1 79 ? 12.264 -2.153 -3.433 1.00 92.69 79 THR A C 1
ATOM 641 O O . THR A 1 79 ? 11.191 -1.943 -2.863 1.00 92.69 79 THR A O 1
ATOM 644 N N . ASP A 1 80 ? 13.089 -3.141 -3.089 1.00 94.25 80 ASP A N 1
ATOM 645 C CA . ASP A 1 80 ? 12.842 -4.028 -1.947 1.00 94.25 80 ASP A CA 1
ATOM 646 C C . ASP A 1 80 ? 12.737 -3.212 -0.645 1.00 94.25 80 ASP A C 1
ATOM 648 O O . ASP A 1 80 ? 11.861 -3.454 0.178 1.00 94.25 80 ASP A O 1
ATOM 652 N N . ALA A 1 81 ? 13.549 -2.155 -0.503 1.00 95.50 81 ALA A N 1
ATOM 653 C CA . ALA A 1 81 ? 13.531 -1.273 0.664 1.00 95.50 81 ALA A CA 1
ATOM 654 C C . ALA A 1 81 ? 12.164 -0.605 0.906 1.00 95.50 81 ALA A C 1
ATOM 656 O O . ALA A 1 81 ? 11.737 -0.471 2.054 1.00 95.50 81 ALA A O 1
ATOM 657 N N . LEU A 1 82 ? 11.471 -0.176 -0.156 1.00 94.88 82 LEU A N 1
ATOM 658 C CA . LEU A 1 82 ? 10.128 0.390 -0.035 1.00 94.88 82 LEU A CA 1
ATOM 659 C C . LEU A 1 82 ? 9.098 -0.679 0.337 1.00 94.88 82 LEU A C 1
ATOM 661 O O . LEU A 1 82 ? 8.270 -0.434 1.216 1.00 94.88 82 LEU A O 1
ATOM 665 N N . ALA A 1 83 ? 9.149 -1.840 -0.320 1.00 93.81 83 ALA A N 1
ATOM 666 C CA . ALA A 1 83 ? 8.241 -2.943 -0.023 1.00 93.81 83 ALA A CA 1
ATOM 667 C C . ALA A 1 83 ? 8.381 -3.390 1.436 1.00 93.81 83 ALA A C 1
ATOM 669 O O . ALA A 1 83 ? 7.397 -3.380 2.168 1.00 93.81 83 ALA A O 1
ATOM 670 N N . GLU A 1 84 ? 9.609 -3.613 1.911 1.00 93.88 84 GLU A N 1
ATOM 671 C CA . GLU A 1 84 ? 9.875 -3.928 3.316 1.00 93.88 84 GLU A CA 1
ATOM 672 C C . GLU A 1 84 ? 9.382 -2.835 4.271 1.00 93.88 84 GLU A C 1
ATOM 674 O O . GLU A 1 84 ? 8.862 -3.135 5.347 1.00 93.88 84 GLU A O 1
ATOM 679 N N . LYS A 1 85 ? 9.558 -1.552 3.919 1.00 94.44 85 LYS A N 1
ATOM 680 C CA . LYS A 1 85 ? 9.074 -0.452 4.761 1.00 94.44 85 LYS A CA 1
ATOM 681 C C . LYS A 1 85 ? 7.551 -0.475 4.881 1.00 94.44 85 LYS A C 1
ATOM 683 O O . LYS A 1 85 ? 7.054 -0.208 5.972 1.00 94.44 85 LYS A O 1
ATOM 688 N N . ILE A 1 86 ? 6.832 -0.759 3.795 1.00 93.06 86 ILE A N 1
ATOM 689 C CA . ILE A 1 86 ? 5.367 -0.846 3.797 1.00 93.06 86 ILE A CA 1
ATOM 690 C C . ILE A 1 86 ? 4.896 -2.098 4.536 1.00 93.06 86 ILE A C 1
ATOM 692 O O . ILE A 1 86 ? 3.987 -1.988 5.352 1.00 93.06 86 ILE A O 1
ATOM 696 N N . ASP A 1 87 ? 5.555 -3.240 4.354 1.00 91.81 87 ASP A N 1
ATOM 697 C CA . ASP A 1 87 ? 5.211 -4.475 5.063 1.00 91.81 87 ASP A CA 1
ATOM 698 C C . ASP A 1 87 ? 5.322 -4.315 6.583 1.00 91.81 87 ASP A C 1
ATOM 700 O O . ASP A 1 87 ? 4.426 -4.736 7.316 1.00 91.81 87 ASP A O 1
ATOM 704 N N . ARG A 1 88 ? 6.359 -3.618 7.072 1.00 91.44 88 ARG A N 1
ATOM 705 C CA . ARG A 1 88 ? 6.515 -3.314 8.508 1.00 91.44 88 ARG A CA 1
ATOM 706 C C . ARG A 1 88 ? 5.357 -2.493 9.085 1.00 91.44 88 ARG A C 1
ATOM 708 O O . ARG A 1 88 ? 5.102 -2.584 10.283 1.00 91.44 88 ARG A O 1
ATOM 715 N N . LEU A 1 89 ? 4.625 -1.727 8.270 1.00 88.94 89 LEU A N 1
ATOM 716 C CA . LEU A 1 89 ? 3.457 -0.974 8.748 1.00 88.94 89 LEU A CA 1
ATOM 717 C C . LEU A 1 89 ? 2.325 -1.898 9.207 1.00 88.94 89 LEU A C 1
ATOM 719 O O . LEU A 1 89 ? 1.556 -1.512 10.083 1.00 88.94 89 LEU A O 1
ATOM 723 N N . ASN A 1 90 ? 2.236 -3.121 8.673 1.00 88.00 90 ASN A N 1
ATOM 724 C CA . ASN A 1 90 ? 1.235 -4.094 9.116 1.00 88.00 90 ASN A CA 1
ATOM 725 C C . ASN A 1 90 ? 1.473 -4.553 10.566 1.00 88.00 90 ASN A C 1
ATOM 727 O O . ASN A 1 90 ? 0.512 -4.846 11.275 1.00 88.00 90 ASN A O 1
ATOM 731 N N . GLU A 1 91 ? 2.728 -4.553 11.025 1.00 83.25 91 GLU A N 1
ATOM 732 C CA . GLU A 1 91 ? 3.095 -4.862 12.413 1.00 83.25 91 GLU A CA 1
ATOM 733 C C . GLU A 1 91 ? 2.833 -3.670 13.347 1.00 83.25 91 GLU A C 1
ATOM 735 O O . GLU A 1 91 ? 2.366 -3.832 14.471 1.00 83.25 91 GLU A O 1
ATOM 740 N N . GLU A 1 92 ? 3.109 -2.449 12.879 1.00 75.44 92 GLU A N 1
ATOM 741 C CA . GLU A 1 92 ? 2.984 -1.221 13.677 1.00 75.44 92 GLU A CA 1
ATOM 742 C C . GLU A 1 92 ? 1.526 -0.748 13.821 1.00 75.44 92 GLU A C 1
ATOM 744 O O . GLU A 1 92 ? 1.145 -0.181 14.848 1.00 75.44 92 GLU A O 1
ATOM 749 N N . TRP A 1 93 ? 0.694 -0.957 12.798 1.00 70.50 93 TRP A N 1
ATOM 750 C CA . TRP A 1 93 ? -0.709 -0.518 12.786 1.00 70.50 93 TRP A CA 1
ATOM 751 C C . TRP A 1 93 ? -1.692 -1.590 13.259 1.00 70.50 93 TRP A C 1
ATOM 753 O O . TRP A 1 93 ? -2.834 -1.271 13.616 1.00 70.50 93 TRP A O 1
ATOM 763 N N . GLY A 1 94 ? -1.243 -2.842 13.327 1.00 61.22 94 GLY A N 1
ATOM 764 C CA . GLY A 1 94 ? -1.963 -3.947 13.936 1.00 61.22 94 GLY A CA 1
ATOM 765 C C . GLY A 1 94 ? -1.883 -3.896 15.459 1.00 61.22 94 GLY A C 1
ATOM 766 O O . GLY A 1 94 ? -1.138 -4.647 16.076 1.00 61.22 94 GLY A O 1
ATOM 767 N N . ALA A 1 95 ? -2.698 -3.064 16.108 1.00 58.34 95 ALA A N 1
ATOM 768 C CA . ALA A 1 95 ? -3.103 -3.410 17.466 1.00 58.34 95 ALA A CA 1
ATOM 769 C C . ALA A 1 95 ? -4.035 -4.619 17.333 1.00 58.34 95 ALA A C 1
ATOM 771 O O . ALA A 1 95 ? -5.184 -4.461 16.928 1.00 58.34 95 ALA A O 1
ATOM 772 N N . TRP A 1 96 ? -3.521 -5.818 17.593 1.00 62.75 96 TRP A N 1
ATOM 773 C CA . TRP A 1 96 ? -4.312 -7.039 17.673 1.00 62.75 96 TRP A CA 1
ATOM 774 C C . TRP A 1 96 ? -4.910 -7.101 19.079 1.00 62.75 96 TRP A C 1
ATOM 776 O O . TRP A 1 96 ? -4.189 -7.478 20.006 1.00 62.75 96 TRP A O 1
ATOM 786 N N . PRO A 1 97 ? -6.184 -6.726 19.312 1.00 57.22 97 PRO A N 1
ATOM 787 C CA . PRO A 1 97 ? -6.831 -7.139 20.542 1.00 57.22 97 PRO A CA 1
ATOM 788 C C . PRO A 1 97 ? -6.952 -8.659 20.451 1.00 57.22 97 PRO A C 1
ATOM 790 O O . PRO A 1 97 ? -7.852 -9.186 19.798 1.00 57.22 97 PRO A O 1
ATOM 793 N N . LEU A 1 98 ? -5.982 -9.370 21.025 1.00 54.41 98 LEU A N 1
ATOM 794 C CA . LEU A 1 98 ? -6.136 -10.794 21.258 1.00 54.41 98 LEU A CA 1
ATOM 795 C C . LEU A 1 98 ? -7.428 -10.949 22.073 1.00 54.41 98 LEU A C 1
ATOM 797 O O . LEU A 1 98 ? -7.602 -10.204 23.042 1.00 54.41 98 LEU A O 1
ATOM 801 N N . PRO A 1 99 ? -8.361 -11.824 21.661 1.00 55.47 99 PRO A N 1
ATOM 802 C CA . PRO A 1 99 ? -9.516 -12.127 22.489 1.00 55.47 99 PRO A CA 1
ATOM 803 C C . PRO A 1 99 ? -9.020 -12.566 23.873 1.00 55.47 99 PRO A C 1
ATOM 805 O O . PRO A 1 99 ? -8.086 -13.369 23.942 1.00 55.47 99 PRO A O 1
ATOM 808 N N . GLU A 1 100 ? -9.605 -12.009 24.936 1.00 56.88 100 GLU A N 1
ATOM 809 C CA . GLU A 1 100 ? -9.445 -12.546 26.297 1.00 56.88 100 GLU A CA 1
ATOM 810 C C . GLU A 1 100 ? -9.973 -13.985 26.389 1.00 56.88 100 GLU A C 1
ATOM 812 O O . GLU A 1 100 ? -11.008 -14.285 25.743 1.00 56.88 100 GLU A O 1
#